Protein AF-A0A850NQU4-F1 (afdb_monomer_lite)

InterPro domains:
  IPR003953 FAD-dependent oxidoreductase 2, FAD-binding domain [PF00890] (2-85)
  IPR005288 L-aspartate oxidase [PTHR42716] (2-85)
  IPR036188 FAD/NAD(P)-binding domain superfamily [G3DSA:3.50.50.60] (1-87)
  IPR036188 FAD/NAD(P)-binding domain superfamily [SSF51905] (2-78)

Structure (mmCIF, N/CA/C/O backbone):
data_AF-A0A850NQU4-F1
#
_entry.id   AF-A0A850NQU4-F1
#
loop_
_atom_site.group_PDB
_atom_site.id
_atom_site.type_symbol
_atom_site.label_atom_id
_atom_site.label_alt_id
_atom_site.label_comp_id
_atom_site.label_asym_id
_atom_site.label_entity_id
_atom_site.label_seq_id
_atom_site.pdbx_PDB_ins_code
_atom_site.Cartn_x
_atom_site.Cartn_y
_atom_site.Cartn_z
_atom_site.occupancy
_atom_site.B_iso_or_equiv
_atom_site.auth_seq_id
_atom_site.auth_comp_id
_atom_site.auth_asym_id
_atom_site.auth_atom_id
_atom_site.pdbx_PDB_model_num
ATOM 1 N N . MET A 1 1 ? 6.456 -17.062 -15.973 1.00 87.31 1 MET A N 1
ATOM 2 C CA . MET A 1 1 ? 7.151 -15.763 -15.898 1.00 87.31 1 MET A CA 1
ATOM 3 C C . MET A 1 1 ? 6.094 -14.694 -15.714 1.00 87.31 1 MET A C 1
ATOM 5 O O . MET A 1 1 ? 5.160 -14.672 -16.505 1.00 87.31 1 MET A O 1
ATOM 9 N N . ILE A 1 2 ? 6.212 -13.884 -14.665 1.00 97.75 2 ILE A N 1
ATOM 10 C CA . ILE A 1 2 ? 5.294 -12.783 -14.345 1.00 97.75 2 ILE A CA 1
ATOM 11 C C . ILE A 1 2 ? 5.961 -11.473 -14.765 1.00 97.75 2 ILE A C 1
ATOM 13 O O . ILE A 1 2 ? 7.174 -11.333 -14.625 1.00 97.75 2 ILE A O 1
ATOM 17 N N . ILE A 1 3 ? 5.189 -10.539 -15.317 1.00 97.75 3 ILE A N 1
ATOM 18 C CA . ILE A 1 3 ? 5.683 -9.216 -15.710 1.00 97.75 3 ILE A CA 1
ATOM 19 C C . ILE A 1 3 ? 4.985 -8.179 -14.835 1.00 97.75 3 ILE A C 1
ATOM 21 O O . ILE A 1 3 ? 3.759 -8.098 -14.841 1.00 97.75 3 ILE A O 1
ATOM 25 N N . VAL A 1 4 ? 5.768 -7.384 -14.111 1.00 97.00 4 VAL A N 1
ATOM 26 C CA . VAL A 1 4 ? 5.287 -6.267 -13.292 1.00 97.00 4 VAL A CA 1
ATOM 27 C C . VAL A 1 4 ? 5.698 -4.967 -13.974 1.00 97.00 4 VAL A C 1
ATOM 29 O O . VAL A 1 4 ? 6.879 -4.752 -14.243 1.00 97.00 4 VAL A O 1
ATOM 32 N N . VAL A 1 5 ? 4.730 -4.100 -14.280 1.00 96.69 5 VAL A N 1
ATOM 33 C CA . VAL A 1 5 ? 4.980 -2.816 -14.950 1.00 96.69 5 VAL A CA 1
ATOM 34 C C . VAL A 1 5 ? 4.913 -1.683 -13.930 1.00 96.69 5 VAL A C 1
ATOM 36 O O . VAL A 1 5 ? 3.858 -1.393 -13.376 1.00 96.69 5 VAL A O 1
ATOM 39 N N . GLY A 1 6 ? 6.051 -1.024 -13.722 1.00 95.19 6 GLY A N 1
ATOM 40 C CA . GLY A 1 6 ? 6.251 0.059 -12.765 1.00 95.19 6 GLY A CA 1
ATOM 41 C C . GLY A 1 6 ? 7.074 -0.384 -11.555 1.00 95.19 6 GLY A C 1
ATOM 42 O O . GLY A 1 6 ? 6.744 -1.355 -10.887 1.00 95.19 6 GLY A O 1
ATOM 43 N N . SER A 1 7 ? 8.130 0.368 -11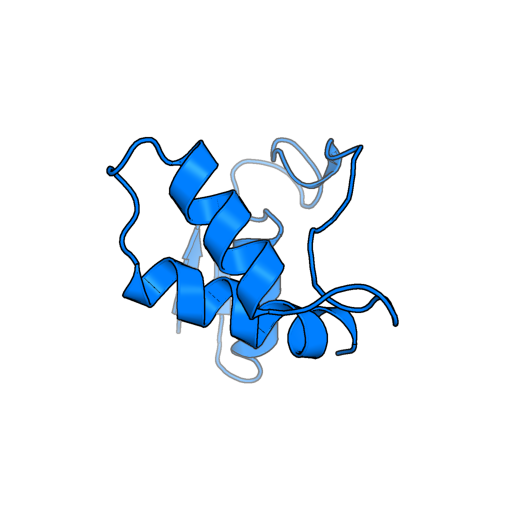.239 1.00 94.75 7 SER A N 1
ATOM 44 C CA . SER A 1 7 ? 9.034 0.105 -10.106 1.00 94.75 7 SER A CA 1
ATOM 45 C C . SER A 1 7 ? 8.786 1.029 -8.906 1.00 94.75 7 SER A C 1
ATOM 47 O O . SER A 1 7 ? 9.729 1.448 -8.236 1.00 94.75 7 SER A O 1
ATOM 49 N N . GLY A 1 8 ? 7.530 1.417 -8.673 1.00 95.06 8 GLY A N 1
ATOM 50 C CA . GLY A 1 8 ? 7.126 2.060 -7.417 1.00 95.06 8 GLY A CA 1
ATOM 51 C C . GLY A 1 8 ? 6.995 1.038 -6.281 1.00 95.06 8 GLY A C 1
ATOM 52 O O . GLY A 1 8 ? 7.225 -0.152 -6.493 1.00 95.06 8 GLY A O 1
ATOM 53 N N . LEU A 1 9 ? 6.565 1.495 -5.099 1.00 95.19 9 LEU A N 1
ATOM 54 C CA . LEU A 1 9 ? 6.346 0.657 -3.908 1.00 95.19 9 LEU A CA 1
ATOM 55 C C . LEU A 1 9 ? 5.555 -0.616 -4.240 1.00 95.19 9 LEU A C 1
ATOM 57 O O . LEU A 1 9 ? 6.030 -1.716 -3.984 1.00 95.19 9 LEU A O 1
ATOM 61 N N . ALA A 1 10 ? 4.396 -0.465 -4.889 1.00 95.81 10 ALA A N 1
ATOM 62 C CA . ALA A 1 10 ? 3.516 -1.582 -5.224 1.00 95.81 10 ALA A CA 1
ATOM 63 C C . ALA A 1 10 ? 4.181 -2.622 -6.142 1.00 95.81 10 ALA A C 1
ATOM 65 O O . ALA A 1 10 ? 4.055 -3.821 -5.912 1.00 95.81 10 ALA A O 1
ATOM 66 N N . GLY A 1 11 ? 4.911 -2.177 -7.170 1.00 95.75 11 GLY A N 1
ATOM 67 C CA . GLY A 1 11 ? 5.547 -3.088 -8.122 1.00 95.75 11 GLY A CA 1
ATOM 68 C C . GLY A 1 11 ? 6.742 -3.829 -7.527 1.00 95.75 11 GLY A C 1
ATOM 69 O O . GLY A 1 11 ? 6.912 -5.021 -7.770 1.00 95.75 11 GLY A O 1
ATOM 70 N N . MET A 1 12 ? 7.544 -3.148 -6.705 1.00 94.62 12 MET A N 1
ATOM 71 C CA . MET A 1 12 ? 8.668 -3.779 -6.010 1.00 94.62 12 MET A CA 1
ATOM 72 C C . MET A 1 12 ? 8.193 -4.767 -4.942 1.00 94.62 12 MET A C 1
ATOM 74 O O . MET A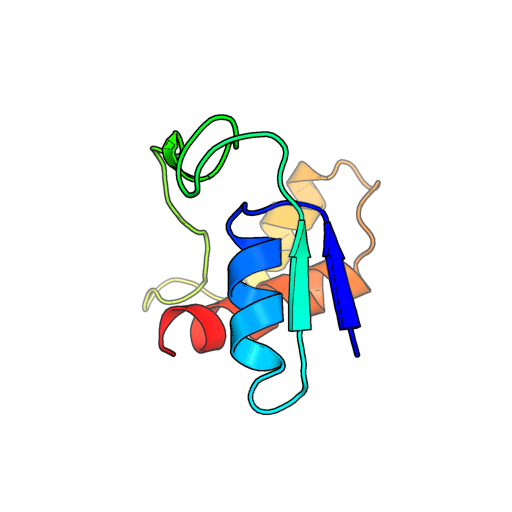 1 12 ? 8.711 -5.880 -4.902 1.00 94.62 12 MET A O 1
ATOM 78 N N . LEU A 1 13 ? 7.185 -4.402 -4.139 1.00 95.44 13 LEU A N 1
ATOM 79 C CA . LEU A 1 13 ? 6.597 -5.307 -3.148 1.00 95.44 13 LEU A CA 1
ATOM 80 C C . LEU A 1 13 ? 5.986 -6.535 -3.830 1.00 95.44 13 LEU A C 1
ATOM 82 O O . LEU A 1 13 ? 6.283 -7.657 -3.448 1.00 95.44 13 LEU A O 1
ATOM 86 N N . CYS A 1 14 ? 5.225 -6.344 -4.910 1.00 96.50 14 CYS A N 1
ATOM 87 C CA . CYS A 1 14 ? 4.685 -7.457 -5.689 1.00 96.50 14 CYS A CA 1
ATOM 88 C C . CYS A 1 14 ? 5.792 -8.382 -6.219 1.00 96.50 14 CYS A C 1
ATOM 90 O O . CYS A 1 14 ? 5.690 -9.597 -6.084 1.00 96.50 14 CYS A O 1
ATOM 92 N N . ALA A 1 15 ? 6.871 -7.835 -6.788 1.00 95.56 15 ALA A N 1
ATOM 93 C CA . ALA A 1 15 ? 7.986 -8.646 -7.276 1.00 95.56 15 ALA A CA 1
ATOM 94 C C . ALA A 1 15 ? 8.694 -9.424 -6.151 1.00 95.56 15 ALA A C 1
ATOM 96 O O . ALA A 1 15 ? 9.148 -10.542 -6.394 1.00 95.56 15 ALA A O 1
ATOM 97 N N . LEU A 1 16 ? 8.775 -8.849 -4.945 1.00 95.25 16 LEU A N 1
ATOM 98 C CA . LEU A 1 16 ? 9.336 -9.499 -3.761 1.00 95.25 16 LEU A CA 1
ATOM 99 C C . LEU A 1 16 ? 8.445 -10.652 -3.276 1.00 95.25 16 LEU A C 1
ATOM 101 O O . LEU A 1 16 ? 8.938 -11.766 -3.125 1.00 95.25 16 LEU A O 1
ATOM 105 N N . GLU A 1 17 ? 7.142 -10.411 -3.123 1.00 95.56 17 GLU A N 1
ATOM 106 C CA . GLU A 1 17 ? 6.150 -11.411 -2.690 1.00 95.56 17 GLU A CA 1
ATOM 107 C C . GLU A 1 17 ? 5.996 -12.576 -3.676 1.00 95.56 17 GLU A C 1
ATOM 109 O O . GLU A 1 17 ? 5.622 -13.688 -3.313 1.00 95.56 17 GLU A O 1
ATOM 114 N N . LEU A 1 18 ? 6.301 -12.344 -4.953 1.00 96.44 18 LEU A N 1
ATOM 115 C CA . LEU A 1 18 ? 6.284 -13.390 -5.969 1.00 96.44 18 LEU A CA 1
ATOM 116 C C . LEU A 1 18 ? 7.503 -14.320 -5.902 1.00 96.44 18 LEU A C 1
ATOM 118 O O . LEU A 1 18 ? 7.502 -15.343 -6.589 1.00 96.44 18 LEU A O 1
ATOM 122 N N . ALA A 1 19 ? 8.547 -14.014 -5.124 1.00 93.62 19 ALA A N 1
ATOM 123 C CA . ALA A 1 19 ? 9.719 -14.879 -5.027 1.00 93.62 19 ALA A CA 1
ATOM 124 C C . ALA A 1 19 ? 9.342 -16.287 -4.505 1.00 93.62 19 ALA A C 1
ATOM 126 O O . ALA A 1 19 ? 8.550 -16.411 -3.574 1.00 93.62 19 ALA A O 1
ATOM 127 N N . PRO A 1 20 ? 9.902 -17.377 -5.076 1.00 95.19 20 PRO A N 1
ATOM 128 C CA . PRO A 1 20 ? 10.988 -17.432 -6.061 1.00 95.19 20 PRO A CA 1
ATOM 129 C C . PRO A 1 20 ? 10.512 -17.502 -7.526 1.00 95.19 20 PRO A C 1
ATOM 131 O O . PRO A 1 20 ? 11.282 -17.898 -8.405 1.00 95.19 20 PRO A O 1
ATOM 134 N N . LEU A 1 21 ? 9.245 -17.189 -7.818 1.00 97.38 21 LEU A N 1
ATOM 135 C CA . LEU A 1 21 ? 8.723 -17.254 -9.183 1.00 97.38 21 LEU A CA 1
ATOM 136 C C . LEU A 1 21 ? 9.493 -16.283 -10.097 1.00 97.38 21 LEU A C 1
ATOM 138 O O . LEU A 1 21 ? 9.768 -15.150 -9.701 1.00 97.38 21 LEU A O 1
ATOM 142 N N . PRO A 1 22 ? 9.813 -16.673 -11.347 1.00 96.62 22 PRO A N 1
ATOM 143 C CA . PRO A 1 22 ? 10.471 -15.770 -12.284 1.00 96.62 22 PRO A CA 1
ATOM 144 C C . PRO A 1 22 ? 9.619 -14.522 -12.552 1.00 96.62 22 PRO A C 1
ATOM 146 O O . PRO A 1 22 ? 8.547 -14.623 -13.166 1.00 96.62 22 PRO A O 1
ATOM 149 N N . CYS A 1 23 ? 10.122 -13.360 -12.133 1.00 97.38 23 CYS A N 1
ATOM 150 C CA . CYS A 1 23 ? 9.483 -12.056 -12.283 1.00 97.38 23 CYS A CA 1
ATOM 151 C C . CYS A 1 23 ? 10.379 -11.092 -13.078 1.00 97.38 23 CYS A C 1
ATOM 153 O O . CYS A 1 23 ? 11.573 -10.971 -12.804 1.00 97.38 23 CYS A O 1
ATOM 155 N N . LEU A 1 24 ? 9.796 -10.398 -14.058 1.00 96.50 24 LEU A N 1
ATOM 156 C CA . LEU A 1 24 ? 10.425 -9.307 -14.797 1.00 96.50 24 LEU A CA 1
ATOM 157 C C . LEU A 1 24 ? 9.772 -7.982 -14.392 1.00 96.50 24 LEU A C 1
ATOM 159 O O . LEU A 1 24 ? 8.600 -7.752 -14.688 1.00 96.50 24 LEU A O 1
ATOM 163 N N . LEU A 1 25 ? 10.544 -7.101 -13.758 1.00 95.19 25 LEU A N 1
ATOM 164 C CA . LEU A 1 25 ? 10.123 -5.739 -13.437 1.00 95.19 25 LEU A CA 1
ATOM 165 C C . LEU A 1 25 ? 10.483 -4.800 -14.595 1.00 95.19 25 LEU A C 1
ATOM 167 O O . LEU A 1 25 ? 11.654 -4.655 -14.943 1.00 95.19 25 LEU A O 1
ATOM 171 N N . VAL A 1 26 ? 9.481 -4.153 -15.184 1.00 96.06 26 VAL A N 1
ATOM 172 C CA . VAL A 1 26 ? 9.643 -3.196 -16.284 1.00 96.06 26 VAL A CA 1
ATOM 173 C C . VAL A 1 26 ? 9.417 -1.789 -15.752 1.00 96.06 26 VAL A C 1
ATOM 175 O O . VAL A 1 26 ? 8.386 -1.509 -15.146 1.00 96.06 26 VAL A O 1
ATOM 178 N N . THR A 1 27 ? 10.355 -0.878 -15.992 1.00 95.44 27 THR A N 1
ATOM 179 C CA . THR A 1 27 ? 10.241 0.518 -15.558 1.00 95.44 27 THR A CA 1
ATOM 180 C C . THR A 1 27 ? 10.861 1.471 -16.575 1.00 95.44 27 THR A C 1
ATOM 182 O O . THR A 1 27 ? 11.709 1.073 -17.371 1.00 95.44 27 THR A O 1
ATOM 185 N N . ARG A 1 28 ? 10.400 2.726 -16.581 1.00 93.81 28 ARG A N 1
ATOM 186 C CA . ARG A 1 28 ? 10.786 3.742 -17.577 1.00 93.81 28 ARG A CA 1
ATOM 187 C C . ARG A 1 28 ? 12.143 4.400 -17.306 1.00 93.81 28 ARG A C 1
ATOM 1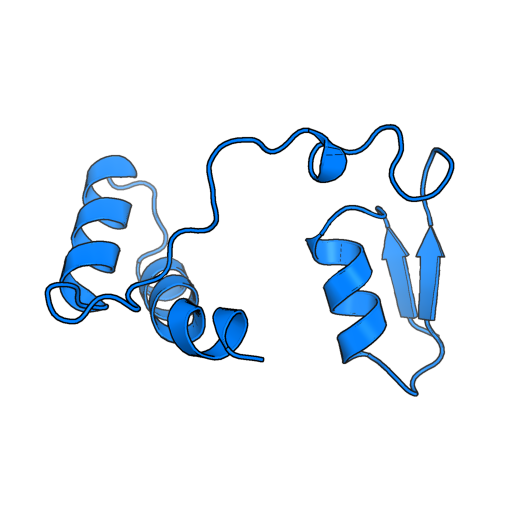89 O O . ARG A 1 28 ? 12.685 5.038 -18.199 1.00 93.81 28 ARG A O 1
ATOM 196 N N . ALA A 1 29 ? 12.657 4.265 -16.087 1.00 92.44 29 ALA A N 1
ATOM 197 C CA . ALA A 1 29 ? 13.870 4.914 -15.597 1.00 92.44 29 ALA A CA 1
ATOM 198 C C . ALA A 1 29 ? 14.605 3.980 -14.619 1.00 92.44 29 ALA A C 1
ATOM 200 O O . ALA A 1 29 ? 14.042 2.955 -14.226 1.00 92.44 29 ALA A O 1
ATOM 201 N N . PRO A 1 30 ? 15.842 4.301 -14.196 1.00 92.50 30 PRO A N 1
ATOM 202 C CA . PRO A 1 30 ? 16.525 3.536 -13.157 1.00 92.50 30 PRO A CA 1
ATOM 203 C C . PRO A 1 30 ? 15.677 3.382 -11.883 1.00 92.50 30 PRO A C 1
ATOM 205 O O . PRO A 1 30 ? 14.869 4.250 -11.548 1.00 92.50 30 PRO A O 1
ATOM 208 N N . LEU A 1 31 ? 15.877 2.282 -11.149 1.00 90.50 31 LEU A N 1
ATOM 209 C CA . LEU A 1 31 ? 15.158 2.033 -9.895 1.00 90.50 31 LEU A CA 1
ATOM 210 C C . LEU A 1 31 ? 15.346 3.197 -8.913 1.00 90.50 31 LEU A C 1
ATOM 212 O O . LEU A 1 31 ? 16.437 3.752 -8.784 1.00 90.50 31 LEU A O 1
ATOM 216 N N . GLY A 1 32 ? 14.264 3.565 -8.229 1.00 85.56 32 GLY A N 1
ATOM 217 C CA . GLY A 1 32 ? 14.253 4.708 -7.316 1.00 85.56 32 GLY A CA 1
ATOM 218 C C . GLY A 1 32 ? 14.200 6.076 -8.004 1.00 85.56 32 GLY A C 1
ATOM 219 O O . GLY A 1 32 ? 14.235 7.090 -7.316 1.00 85.56 32 GLY A O 1
ATOM 220 N N . GLN A 1 33 ? 14.084 6.136 -9.333 1.00 90.19 33 GLN A N 1
ATOM 221 C CA . GLN A 1 33 ? 13.912 7.382 -10.079 1.00 90.19 33 GLN A CA 1
ATOM 222 C C . GLN A 1 33 ? 12.554 7.413 -10.780 1.00 90.19 33 GLN A C 1
ATOM 224 O O . GLN A 1 33 ? 11.963 6.376 -11.076 1.00 90.19 33 GLN A O 1
ATOM 229 N N . GLU A 1 34 ? 12.057 8.623 -11.047 1.00 88.25 34 GLU A N 1
ATOM 230 C CA . GLU A 1 34 ? 10.899 8.861 -11.923 1.00 88.25 34 GLU A CA 1
ATOM 231 C C . GLU A 1 34 ? 9.589 8.111 -11.563 1.00 88.25 34 GLU A C 1
ATOM 233 O O . GLU A 1 34 ? 8.691 7.977 -12.404 1.00 88.25 34 GLU A O 1
ATOM 238 N N . ALA A 1 35 ? 9.452 7.696 -10.300 1.00 91.38 35 ALA A N 1
ATOM 239 C CA . ALA A 1 35 ? 8.237 7.190 -9.656 1.00 91.38 35 ALA A CA 1
ATOM 240 C C . ALA A 1 35 ? 7.845 8.109 -8.487 1.00 91.38 35 ALA A C 1
ATOM 242 O O . ALA A 1 35 ? 8.691 8.850 -7.998 1.00 91.38 35 ALA A O 1
ATOM 243 N N . SER A 1 36 ? 6.601 8.050 -7.998 1.00 94.44 36 SER A N 1
ATOM 244 C CA . SER A 1 36 ? 6.165 8.881 -6.858 1.00 94.44 36 SER A CA 1
ATOM 245 C C . SER A 1 36 ? 6.694 8.388 -5.507 1.00 94.44 36 SER A C 1
ATOM 247 O O . SER A 1 36 ? 6.887 9.191 -4.602 1.00 94.44 36 SER A O 1
ATOM 249 N N . THR A 1 37 ? 6.961 7.082 -5.370 1.00 95.38 37 THR A N 1
ATOM 250 C CA . THR A 1 37 ? 7.392 6.456 -4.105 1.00 95.38 37 THR A CA 1
ATOM 251 C C . THR A 1 37 ? 8.617 7.123 -3.459 1.00 95.38 37 THR A C 1
ATOM 253 O O . THR A 1 37 ? 8.527 7.439 -2.278 1.00 95.38 37 THR A O 1
ATOM 256 N N . PRO A 1 38 ? 9.722 7.412 -4.177 1.00 93.50 38 PRO A N 1
ATOM 257 C CA . PRO A 1 38 ? 10.894 8.074 -3.591 1.00 93.50 38 PRO A CA 1
ATOM 258 C C . PRO A 1 38 ? 10.652 9.513 -3.106 1.00 93.50 38 PRO A C 1
ATOM 260 O O . PRO A 1 38 ? 11.476 10.044 -2.371 1.00 93.50 38 PRO A O 1
ATOM 263 N N . TRP A 1 39 ? 9.552 10.154 -3.518 1.00 94.38 39 TRP A N 1
ATOM 264 C CA . TRP A 1 39 ? 9.210 11.531 -3.137 1.00 94.38 39 TRP A CA 1
ATOM 265 C C . TRP A 1 39 ? 8.193 11.612 -1.993 1.00 94.38 39 TRP A C 1
ATOM 267 O O . TRP A 1 39 ? 7.817 12.716 -1.604 1.00 94.38 39 TRP A O 1
ATOM 277 N N . ALA A 1 40 ? 7.708 10.479 -1.476 1.00 95.88 40 ALA A N 1
ATOM 278 C CA . ALA A 1 40 ? 6.745 10.462 -0.380 1.00 95.88 40 ALA A CA 1
ATOM 279 C C . ALA A 1 40 ? 7.379 11.015 0.911 1.00 95.88 40 ALA A C 1
ATOM 281 O O . ALA A 1 40 ? 8.457 10.584 1.307 1.00 95.88 40 ALA A O 1
ATOM 282 N N . GLN A 1 41 ? 6.706 11.972 1.561 1.00 97.44 41 GLN A N 1
ATOM 283 C CA . GLN A 1 41 ? 7.230 12.677 2.746 1.00 97.44 41 GLN A CA 1
ATOM 284 C C . GLN A 1 41 ? 6.420 12.445 4.023 1.00 97.44 41 GLN A C 1
ATOM 286 O O . GLN A 1 41 ? 6.957 12.624 5.108 1.00 97.44 41 GLN A O 1
ATOM 291 N N . GLY A 1 42 ? 5.131 12.113 3.894 1.00 95.75 42 GLY A N 1
ATOM 292 C CA . GLY A 1 42 ? 4.222 11.976 5.032 1.00 95.75 42 GLY A CA 1
ATOM 293 C C . GLY A 1 42 ? 4.486 10.695 5.818 1.00 95.75 42 GLY A C 1
ATOM 294 O O . GLY A 1 42 ? 5.325 10.652 6.708 1.00 95.75 42 GLY A O 1
ATOM 295 N N . GLY A 1 43 ? 3.749 9.643 5.486 1.00 94.00 43 GLY A N 1
ATOM 296 C CA . GLY A 1 43 ? 3.872 8.342 6.128 1.00 94.00 43 GLY A CA 1
ATOM 297 C C . GLY A 1 43 ? 2.927 7.331 5.494 1.00 94.00 43 GLY A C 1
ATOM 298 O O . GLY A 1 43 ? 2.255 7.638 4.506 1.00 94.00 43 GLY A O 1
ATOM 299 N N . ILE A 1 44 ? 2.883 6.134 6.070 1.00 95.50 44 ILE A N 1
ATOM 300 C CA . ILE A 1 44 ? 1.918 5.094 5.714 1.00 95.50 44 ILE A CA 1
ATOM 301 C C . ILE A 1 44 ? 0.910 5.008 6.860 1.00 95.50 44 ILE A C 1
ATOM 303 O O . ILE A 1 44 ? 1.308 4.878 8.015 1.00 95.50 44 ILE A O 1
ATOM 307 N N . ALA A 1 45 ? -0.378 5.127 6.548 1.00 96.19 45 ALA A N 1
ATOM 308 C CA . ALA A 1 45 ? -1.434 5.041 7.548 1.00 96.19 45 ALA A CA 1
ATOM 309 C C . ALA A 1 45 ? -1.714 3.570 7.890 1.00 96.19 45 ALA A C 1
ATOM 311 O O . ALA A 1 45 ? -2.010 2.774 7.000 1.00 96.19 45 ALA A O 1
ATOM 312 N N . ALA A 1 46 ? -1.647 3.223 9.174 1.00 96.69 46 ALA A N 1
ATOM 313 C CA . ALA A 1 46 ? -2.032 1.920 9.708 1.00 96.69 46 ALA A CA 1
ATOM 314 C C . ALA A 1 46 ? -2.411 2.070 11.186 1.00 96.69 46 ALA A C 1
ATOM 316 O O . ALA A 1 46 ? -1.757 2.819 11.914 1.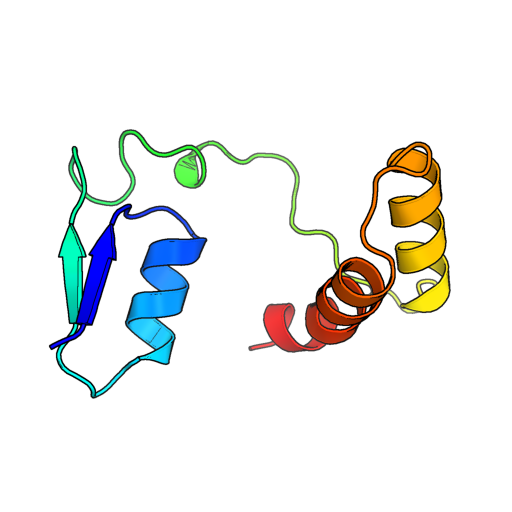00 96.69 46 ALA A O 1
ATOM 317 N N . ALA A 1 47 ? -3.441 1.343 11.626 1.00 96.19 47 ALA A N 1
ATOM 318 C CA . ALA A 1 47 ? -3.919 1.375 13.007 1.00 96.19 47 ALA A CA 1
ATOM 319 C C . ALA A 1 47 ? -3.016 0.538 13.932 1.00 96.19 47 ALA A C 1
ATOM 321 O O . ALA A 1 47 ? -3.372 -0.562 14.346 1.00 96.19 47 ALA A O 1
ATOM 322 N N . VAL A 1 48 ? -1.808 1.042 14.196 1.00 94.44 48 VAL A N 1
ATOM 323 C CA . VAL A 1 48 ? -0.779 0.391 15.038 1.00 94.44 48 VAL A CA 1
ATOM 324 C C . VAL A 1 48 ? -0.650 1.027 16.427 1.00 94.44 48 VAL A C 1
ATOM 326 O O . VAL A 1 48 ? 0.071 0.525 17.288 1.00 94.44 48 VAL A O 1
ATOM 329 N N . GLY A 1 49 ? -1.305 2.169 16.642 1.00 92.88 49 GLY A N 1
ATOM 330 C CA . GLY A 1 49 ? -1.269 2.892 17.909 1.00 92.88 49 GLY A CA 1
ATOM 331 C C . GLY A 1 49 ? -2.159 2.242 18.975 1.00 92.88 49 GLY A C 1
ATOM 332 O O . GLY A 1 49 ? -3.189 1.667 18.637 1.00 92.88 49 GLY A O 1
ATOM 333 N N . PRO A 1 50 ? -1.818 2.372 20.271 1.00 90.88 50 PRO A N 1
ATOM 334 C CA . PRO A 1 50 ? -2.623 1.812 21.361 1.00 90.88 50 PRO A CA 1
ATOM 335 C C . PRO A 1 50 ? -4.012 2.459 21.489 1.00 90.88 50 PRO A C 1
ATOM 337 O O . PRO A 1 50 ? -4.916 1.842 22.045 1.00 90.88 50 PRO A O 1
ATOM 340 N N . ASP A 1 51 ? -4.165 3.682 20.976 1.00 91.69 51 ASP A N 1
ATOM 341 C CA . ASP A 1 51 ? -5.411 4.454 20.989 1.00 91.69 51 ASP A CA 1
ATOM 342 C C . ASP A 1 51 ? -6.114 4.461 19.613 1.00 91.69 51 ASP A C 1
ATOM 344 O O . ASP A 1 51 ? -7.040 5.244 19.404 1.00 91.69 51 ASP A O 1
ATOM 348 N N . ASP A 1 52 ? -5.664 3.630 18.665 1.00 93.50 52 ASP A N 1
ATOM 349 C CA . ASP A 1 52 ? -6.232 3.529 17.314 1.00 93.50 52 ASP A CA 1
ATOM 350 C C . ASP A 1 52 ? -6.952 2.185 17.108 1.00 93.50 52 ASP A C 1
ATOM 352 O O . ASP A 1 52 ? -6.749 1.225 17.854 1.00 93.50 52 ASP A O 1
ATOM 356 N N . SER A 1 53 ? -7.817 2.108 16.098 1.00 97.12 53 SER A N 1
ATOM 357 C CA . SER A 1 53 ? -8.552 0.891 15.751 1.00 97.12 53 SER A CA 1
ATOM 358 C C . SER A 1 53 ? -8.776 0.772 14.247 1.00 97.12 53 SER A C 1
ATOM 360 O O . SER A 1 53 ? -8.818 1.760 13.512 1.00 97.12 53 SER A O 1
ATOM 362 N N . ILE A 1 54 ? -8.955 -0.460 13.770 1.00 97.81 54 ILE A N 1
ATOM 363 C CA . ILE A 1 54 ? -9.297 -0.711 12.364 1.00 97.81 54 ILE A CA 1
ATOM 364 C C . ILE A 1 54 ? -10.644 -0.049 12.047 1.00 97.81 54 ILE A C 1
ATOM 366 O O . ILE A 1 54 ? -10.807 0.563 10.995 1.00 97.81 54 ILE A O 1
ATOM 370 N N . GLU A 1 55 ? -11.594 -0.116 12.977 1.00 97.94 55 GLU A N 1
ATOM 371 C CA . GLU A 1 55 ? -12.936 0.431 12.828 1.00 97.94 55 GLU A CA 1
ATOM 372 C C . GLU A 1 55 ? -12.932 1.959 12.685 1.00 97.94 55 GLU A C 1
ATOM 374 O O . GLU A 1 55 ? -13.606 2.479 11.792 1.00 97.94 55 GLU A O 1
ATOM 379 N N . SER A 1 56 ? -12.163 2.679 13.517 1.00 97.88 56 SER A N 1
ATOM 380 C CA . SER A 1 56 ? -12.018 4.140 13.402 1.00 97.88 56 SER A CA 1
ATOM 381 C C . SER A 1 56 ? -11.408 4.533 12.061 1.00 97.88 56 SER A C 1
ATOM 383 O O . SER A 1 56 ? -11.952 5.384 11.362 1.00 97.88 56 SER A O 1
ATOM 385 N N . HIS A 1 57 ? -10.341 3.856 11.644 1.00 98.19 57 HIS A N 1
ATOM 386 C CA . HIS A 1 57 ? -9.660 4.160 10.388 1.00 98.19 57 HIS A CA 1
ATOM 387 C C . HIS A 1 57 ? -10.526 3.822 9.153 1.00 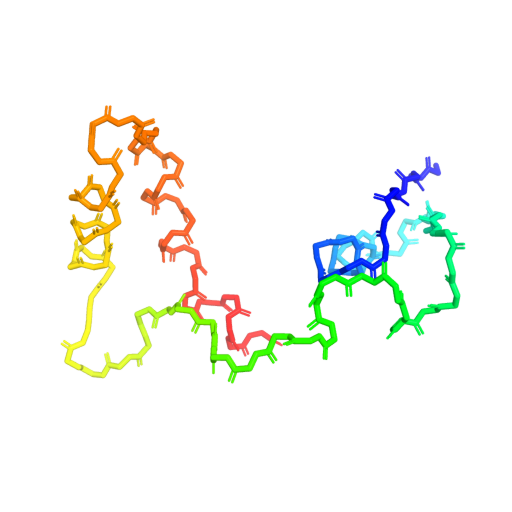98.19 57 HIS A C 1
ATOM 389 O O . HIS A 1 57 ? -10.552 4.578 8.176 1.00 98.19 57 HIS A O 1
ATOM 395 N N . VAL A 1 58 ? -11.313 2.738 9.188 1.00 98.62 58 VAL A N 1
ATOM 396 C CA . VAL A 1 58 ? -12.310 2.443 8.143 1.00 98.62 58 VAL A CA 1
ATOM 397 C C . VAL A 1 58 ? -13.351 3.559 8.065 1.00 98.62 58 VAL A C 1
ATOM 399 O O . VAL A 1 58 ? -13.644 4.037 6.968 1.00 98.62 58 VAL A O 1
ATOM 402 N N . ALA A 1 59 ? -13.888 4.001 9.206 1.00 98.31 59 ALA A N 1
ATOM 403 C CA . ALA A 1 59 ? -14.882 5.070 9.245 1.00 98.31 59 ALA A CA 1
ATOM 404 C C . ALA A 1 59 ? -14.337 6.381 8.653 1.00 98.31 59 ALA A C 1
ATOM 406 O O . ALA A 1 59 ? -15.010 6.993 7.821 1.00 98.31 59 ALA A O 1
ATOM 407 N N . ASP A 1 60 ? -13.105 6.758 9.002 1.00 98.44 60 ASP A N 1
ATOM 408 C CA . ASP A 1 60 ? -12.436 7.949 8.469 1.00 98.44 60 ASP A CA 1
ATOM 409 C C . ASP A 1 60 ? -12.226 7.855 6.953 1.00 98.44 60 ASP A C 1
ATOM 411 O O . ASP A 1 60 ? -12.495 8.807 6.215 1.00 98.44 60 ASP A O 1
ATOM 415 N N . THR A 1 61 ? -11.810 6.683 6.465 1.00 98.44 61 THR A N 1
ATOM 416 C CA . THR A 1 61 ? -11.597 6.444 5.031 1.00 98.44 61 THR A CA 1
ATOM 417 C C . THR A 1 61 ? -12.903 6.567 4.244 1.00 98.44 61 THR A C 1
ATOM 419 O O . THR A 1 61 ? -12.940 7.222 3.202 1.00 98.44 61 THR A O 1
ATOM 422 N N . LEU A 1 62 ? -13.994 5.979 4.747 1.00 98.62 62 LEU A N 1
ATOM 423 C CA . LEU A 1 62 ? -15.309 6.049 4.103 1.00 98.62 62 LEU A CA 1
ATOM 424 C C . LEU A 1 62 ? -15.894 7.465 4.132 1.00 98.62 62 LEU A C 1
ATOM 426 O O . LEU A 1 62 ? -16.483 7.896 3.140 1.00 98.62 62 LEU A O 1
ATOM 430 N N . ALA A 1 63 ? -15.711 8.194 5.237 1.00 98.62 63 ALA A N 1
ATOM 431 C CA . ALA A 1 63 ? -16.146 9.582 5.360 1.00 98.62 63 ALA A CA 1
ATOM 432 C C . ALA A 1 63 ? -15.401 10.498 4.375 1.00 98.62 63 ALA A C 1
ATOM 434 O O . ALA A 1 63 ? -16.029 11.311 3.697 1.00 98.62 63 ALA A O 1
ATOM 435 N N . ALA A 1 64 ? -14.080 10.336 4.241 1.00 98.50 64 ALA A N 1
ATOM 436 C CA . ALA A 1 64 ? -13.272 11.085 3.278 1.00 98.50 64 ALA A CA 1
ATOM 437 C C . ALA A 1 64 ? -13.581 10.720 1.813 1.00 98.50 64 ALA A C 1
ATOM 439 O O . ALA A 1 64 ? -13.373 11.534 0.914 1.00 98.50 64 ALA A O 1
ATOM 440 N N . GLY A 1 65 ? -14.076 9.503 1.572 1.00 98.19 65 GLY A N 1
ATOM 441 C CA . GLY A 1 65 ? -14.419 8.986 0.249 1.00 98.19 65 GLY A CA 1
ATOM 442 C C . GLY A 1 65 ? -15.730 9.495 -0.352 1.00 98.19 65 GLY A C 1
ATOM 443 O O . GLY A 1 65 ? -16.046 9.111 -1.476 1.00 98.19 65 GLY A O 1
ATOM 444 N N . ASP A 1 66 ? -16.504 10.307 0.377 1.00 97.94 66 ASP A N 1
ATOM 445 C CA . ASP A 1 66 ? -17.748 10.946 -0.093 1.00 97.94 66 ASP A CA 1
ATOM 446 C C . ASP A 1 66 ? -18.748 9.965 -0.747 1.00 97.94 66 ASP A C 1
ATOM 448 O O . ASP A 1 66 ? -19.373 10.236 -1.772 1.00 97.94 66 ASP A O 1
ATOM 452 N N . GLY A 1 67 ? -18.857 8.756 -0.180 1.00 97.81 67 GLY A N 1
ATOM 453 C CA . GLY A 1 67 ? -19.759 7.703 -0.665 1.00 97.81 67 GLY A CA 1
ATOM 454 C C . GLY A 1 67 ? -19.314 6.985 -1.947 1.00 97.81 67 GLY A C 1
ATOM 455 O O . GLY A 1 67 ? -20.071 6.171 -2.472 1.00 97.81 67 GLY A O 1
ATOM 456 N N . LEU A 1 68 ? -18.102 7.250 -2.446 1.00 98.50 68 LEU A N 1
ATOM 457 C CA . LEU A 1 68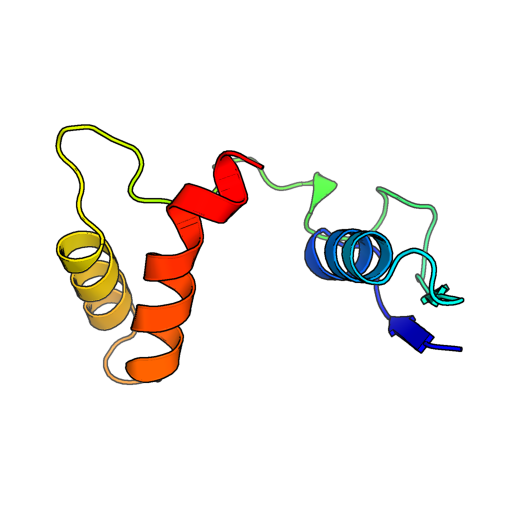 ? -17.550 6.636 -3.662 1.00 98.50 68 LEU A CA 1
ATOM 458 C C . LEU A 1 68 ? -16.613 5.452 -3.385 1.00 98.50 68 LEU A C 1
ATOM 460 O O . LEU A 1 68 ? -16.159 4.791 -4.320 1.00 98.50 68 LEU A O 1
ATOM 464 N N . CYS A 1 69 ? -16.304 5.184 -2.117 1.00 98.62 69 CYS A N 1
ATOM 465 C CA . CYS A 1 69 ? -15.493 4.038 -1.729 1.00 98.62 69 CYS A CA 1
ATOM 466 C C . CYS A 1 69 ? -16.238 2.713 -1.921 1.00 98.62 69 CYS A C 1
ATOM 468 O O . CYS A 1 69 ? -17.414 2.583 -1.586 1.00 98.62 69 CYS A O 1
ATOM 470 N N . ASP A 1 70 ? -15.497 1.692 -2.345 1.00 98.62 70 ASP A N 1
ATOM 471 C CA . ASP A 1 70 ? -15.882 0.302 -2.124 1.00 98.62 70 ASP A CA 1
ATOM 472 C C . ASP A 1 70 ? -15.599 -0.053 -0.657 1.00 98.62 70 ASP A C 1
ATOM 474 O O . ASP A 1 70 ? -14.444 -0.114 -0.226 1.00 98.62 70 ASP A O 1
ATOM 478 N N . ALA A 1 71 ? -16.663 -0.251 0.120 1.00 98.25 71 ALA A N 1
ATOM 479 C CA . ALA A 1 71 ? -16.553 -0.487 1.553 1.00 98.25 71 ALA A CA 1
ATOM 480 C C . ALA A 1 71 ? -15.850 -1.807 1.900 1.00 98.25 71 ALA A C 1
ATOM 482 O O . ALA A 1 71 ? -15.148 -1.870 2.910 1.00 98.25 71 ALA A O 1
ATOM 483 N N . GLU A 1 72 ? -15.991 -2.842 1.069 1.00 98.50 72 GLU A N 1
ATOM 484 C CA . GLU A 1 72 ? -15.325 -4.126 1.291 1.00 98.50 72 GLU A CA 1
ATOM 485 C C . GLU A 1 72 ? -13.819 -3.987 1.051 1.00 98.50 72 GLU A C 1
ATOM 487 O O . GLU A 1 72 ? -13.005 -4.436 1.862 1.00 98.50 72 GLU A O 1
ATOM 492 N N . ALA A 1 73 ? -13.439 -3.286 -0.021 1.00 98.56 73 ALA A N 1
ATOM 493 C CA . ALA A 1 73 ? -12.039 -3.002 -0.306 1.00 98.56 73 ALA A CA 1
ATOM 494 C C . ALA A 1 73 ? -11.387 -2.158 0.800 1.00 98.56 73 ALA A C 1
ATOM 496 O O . ALA A 1 73 ? -10.264 -2.463 1.204 1.00 98.56 73 ALA A O 1
ATOM 497 N N . VAL A 1 74 ? -12.084 -1.138 1.315 1.00 98.69 74 VAL A N 1
ATOM 498 C CA . VAL A 1 74 ? -11.593 -0.309 2.429 1.00 98.69 74 VAL A CA 1
ATOM 499 C C . VAL A 1 74 ? -11.382 -1.152 3.682 1.00 98.69 74 VAL A C 1
ATOM 501 O O . VAL A 1 74 ? -10.290 -1.122 4.245 1.00 98.69 74 VAL A O 1
ATOM 504 N N . ALA A 1 75 ? -12.383 -1.938 4.091 1.00 98.44 75 ALA A N 1
ATOM 505 C CA . ALA A 1 75 ? -12.285 -2.780 5.281 1.00 98.44 75 ALA A CA 1
ATOM 506 C C . ALA A 1 75 ? -11.109 -3.761 5.191 1.00 98.44 75 ALA A C 1
ATOM 508 O O . ALA A 1 75 ? -10.356 -3.915 6.152 1.00 98.44 75 ALA A O 1
ATOM 509 N N . ARG A 1 76 ? -10.906 -4.368 4.016 1.00 98.50 76 ARG A N 1
ATOM 510 C CA . ARG A 1 76 ? -9.785 -5.279 3.781 1.00 98.50 76 ARG A CA 1
ATOM 511 C C . ARG A 1 76 ? -8.435 -4.558 3.832 1.00 98.50 76 ARG A C 1
ATOM 513 O O . ARG A 1 76 ? -7.550 -4.988 4.555 1.00 98.50 76 ARG A O 1
ATOM 520 N N . ILE A 1 77 ? -8.273 -3.458 3.093 1.00 98.25 77 ILE A N 1
ATOM 521 C CA . ILE A 1 77 ? -6.995 -2.728 3.013 1.00 98.25 77 ILE A CA 1
ATOM 522 C C . ILE A 1 77 ? -6.587 -2.173 4.381 1.00 98.25 77 ILE A C 1
ATOM 524 O O . ILE A 1 77 ? -5.431 -2.308 4.773 1.00 98.25 77 ILE A O 1
ATOM 528 N N . VAL A 1 78 ? -7.525 -1.561 5.108 1.00 98.25 78 VAL A N 1
ATOM 529 C CA . VAL A 1 78 ? -7.253 -1.000 6.437 1.00 98.25 78 VAL A CA 1
ATOM 530 C C . VAL A 1 78 ? -6.982 -2.114 7.450 1.00 98.25 78 VAL A C 1
ATOM 532 O O . VAL A 1 78 ? -6.057 -1.987 8.249 1.00 98.25 78 VAL A O 1
ATOM 535 N N . GLY A 1 79 ? -7.739 -3.216 7.391 1.00 98.00 79 GLY A N 1
ATOM 536 C CA . GLY A 1 79 ? -7.556 -4.367 8.275 1.00 98.00 79 GLY A CA 1
ATOM 537 C C . GLY A 1 79 ? -6.218 -5.086 8.086 1.00 98.00 79 GLY A C 1
ATOM 538 O O . GLY A 1 79 ? -5.596 -5.475 9.071 1.00 98.00 79 GLY A O 1
ATOM 539 N N . ASP A 1 80 ? -5.741 -5.207 6.844 1.00 97.38 80 ASP A N 1
ATOM 540 C CA . ASP A 1 80 ? -4.438 -5.811 6.527 1.00 97.38 80 ASP A CA 1
ATOM 541 C C . ASP A 1 80 ? -3.258 -4.900 6.950 1.00 97.38 80 ASP A C 1
ATOM 543 O O . ASP A 1 80 ? -2.144 -5.374 7.182 1.00 97.38 80 ASP A O 1
ATOM 547 N N . GLY A 1 81 ? -3.496 -3.587 7.064 1.00 96.56 81 GLY A N 1
ATOM 548 C CA . GLY A 1 81 ? -2.478 -2.549 7.251 1.00 96.56 81 GLY A CA 1
ATOM 549 C C . GLY A 1 81 ? -1.479 -2.793 8.392 1.00 96.56 81 GLY A C 1
ATOM 550 O O . GLY A 1 81 ? -0.278 -2.783 8.121 1.00 96.56 81 GLY A O 1
ATOM 551 N N . PRO A 1 82 ? -1.917 -3.021 9.649 1.00 95.75 82 PRO A N 1
ATOM 552 C CA . PRO A 1 82 ? -1.005 -3.226 10.777 1.00 95.75 82 PRO A CA 1
ATOM 553 C C . PRO A 1 82 ? -0.004 -4.365 10.550 1.00 95.75 82 PRO A C 1
ATOM 555 O O . PRO A 1 82 ? 1.196 -4.171 10.727 1.00 95.75 82 PRO A O 1
ATOM 558 N N . ALA A 1 83 ? -0.476 -5.517 10.066 1.00 94.62 83 ALA A N 1
ATOM 559 C CA . ALA A 1 83 ? 0.374 -6.680 9.825 1.00 94.62 83 ALA A CA 1
ATOM 560 C C . ALA A 1 83 ? 1.395 -6.441 8.699 1.00 94.62 83 ALA A C 1
ATOM 562 O O . ALA A 1 83 ? 2.520 -6.925 8.776 1.00 94.62 83 ALA A O 1
ATOM 563 N N . VAL A 1 84 ? 1.024 -5.678 7.665 1.00 93.94 84 VAL A N 1
ATOM 564 C CA . VAL A 1 84 ? 1.921 -5.349 6.543 1.00 93.94 84 VAL A CA 1
ATOM 565 C C . VAL A 1 84 ? 3.036 -4.383 6.957 1.00 93.94 84 VAL A C 1
ATOM 567 O O . VAL A 1 84 ? 4.118 -4.431 6.383 1.00 93.94 84 VAL A O 1
ATOM 570 N N . ILE A 1 85 ? 2.797 -3.507 7.937 1.00 92.81 85 ILE A N 1
ATOM 571 C CA . ILE A 1 85 ? 3.816 -2.569 8.437 1.00 92.81 85 ILE A CA 1
ATOM 572 C C . ILE A 1 85 ? 4.851 -3.256 9.335 1.00 92.81 85 ILE A C 1
ATOM 574 O O . ILE A 1 85 ? 5.992 -2.803 9.401 1.00 92.81 85 ILE A O 1
ATOM 578 N N . GLU A 1 86 ? 4.464 -4.325 10.029 1.00 85.38 86 GLU A N 1
ATOM 579 C CA . GLU A 1 86 ? 5.351 -5.072 10.930 1.00 85.38 86 GLU A CA 1
ATOM 580 C C . GLU A 1 86 ? 6.227 -6.123 10.223 1.00 85.38 86 GLU A C 1
ATOM 582 O O . GLU A 1 86 ? 7.185 -6.608 10.831 1.00 85.38 86 GLU A O 1
ATOM 587 N N . ALA A 1 87 ? 5.896 -6.483 8.979 1.00 68.25 87 ALA A N 1
ATOM 588 C CA . ALA A 1 87 ? 6.599 -7.482 8.167 1.00 68.25 87 ALA A CA 1
ATOM 589 C C . ALA A 1 87 ? 7.960 -6.989 7.638 1.00 68.25 87 ALA A C 1
ATOM 591 O O . ALA A 1 87 ? 8.910 -7.810 7.638 1.00 68.25 87 ALA A O 1
#

Secondary structure (DSSP, 8-state):
-EEEE--SHHHHHHHHHTTTS-EEEE-SSSTTSSSSGGG--S------STT--HHHHHHHHHHHTTT-S-HHHHHHHHHHHHHHHH-

Organism: NCBI:txid1181271

Sequence (87 aa):
MIIVVGSGLAGMLCALELAPLPCLLVTRAPLGQEASTPWAQGGIAAAVGPDDSIESHVADTLAAGDGLCDAEAVARIVGDGPAVIEA

pLDDT: mean 95.32, std 4.12, range [68.25, 98.69]

Radius of gyration: 15.8 Å; chains: 1; bounding box: 36×30×39 Å

Foldseek 3Di:
DAEFEAQAPVSVVVVVVCPPPDYHYHYDDPHLPPDCRVVDDDDQDAQQDPPGDLVVQLVVVCVVCVNVDPSVVSSVCRVCRNVVVVD